Protein AF-X1M6U8-F1 (afdb_monomer)

Foldseek 3Di:
DDADPNDDAAEDEPDPDDDPPFDWDFPADDDRYTYIYGDDPVVVVPPD

Secondary structure (DSSP, 8-state):
-EEETTEEE-EEESSS---TT--EEEEEEETTEEEEEEPPGGGGTT--

Solvent-ac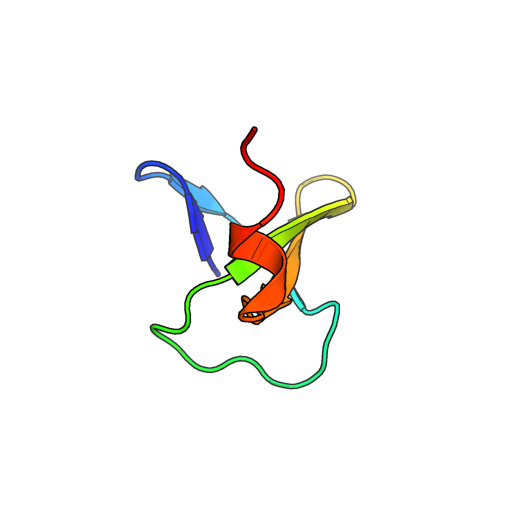cessible surface area (backbone atoms only — not comparable to full-atom values): 3208 Å² total; per-residue (Å²): 114,45,76,54,100,86,43,82,40,50,58,44,69,77,52,74,87,81,65,93,89,65,64,67,40,78,80,50,71,57,90,84,26,36,29,27,32,71,60,51,83,75,68,69,74,75,78,125

InterPro domains:
  IPR002810 NfeD-like, C-terminal domain [PF01957] (2-38)
  IPR012340 Nucleic acid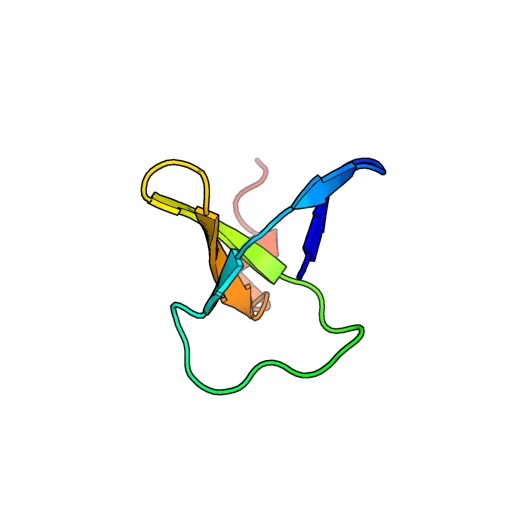-binding, OB-fold [G3DSA:2.40.50.140] (1-44)

Nearest PDB structures (foldseek):
  1yvc-assembly1_A  TM=6.559E-01  e=7.255E+00  Methanococcus maripaludis
  2ex2-assembly1_A  T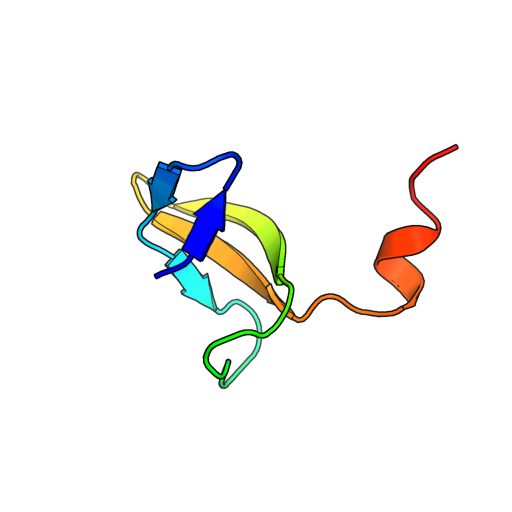M=2.565E-01  e=6.779E+00  Escherichia coli
  2exb-assembly1_A  TM=2.620E-01  e=9.521E+00  Escherichia coli

Sequence (48 aa):
MVRIKGELWRAKSASGRMDTGEEVTVVGQDRLKLIVRKRSPGDLEGSK

Structure (mmCIF, N/CA/C/O backbone):
data_AF-X1M6U8-F1
#
_entry.id   AF-X1M6U8-F1
#
loop_
_atom_site.group_PDB
_atom_site.id
_atom_site.type_symbol
_atom_site.label_atom_id
_atom_site.label_alt_id
_atom_site.label_comp_id
_atom_site.label_asym_id
_atom_site.label_entity_id
_atom_site.label_seq_id
_atom_site.pdbx_PDB_ins_code
_atom_site.Cartn_x
_atom_site.Cartn_y
_atom_site.Cartn_z
_atom_site.occupancy
_atom_site.B_iso_or_equiv
_atom_site.auth_seq_id
_atom_site.auth_comp_id
_atom_site.auth_asym_id
_atom_site.auth_atom_id
_atom_site.pdbx_PDB_model_num
ATOM 1 N N . MET A 1 1 ? -5.797 -3.332 -3.429 1.00 90.94 1 MET A N 1
ATOM 2 C CA . MET A 1 1 ? -5.914 -2.875 -2.021 1.00 90.94 1 MET A CA 1
ATOM 3 C C . MET A 1 1 ? -4.747 -3.463 -1.250 1.00 90.94 1 MET A C 1
ATOM 5 O O . MET A 1 1 ? -4.221 -4.469 -1.705 1.00 90.94 1 MET A O 1
ATOM 9 N N . VAL A 1 2 ? -4.312 -2.841 -0.156 1.00 92.56 2 VAL A N 1
ATOM 10 C CA . VAL A 1 2 ? -3.138 -3.291 0.619 1.00 92.56 2 VAL A CA 1
ATOM 11 C C . VAL A 1 2 ? -3.529 -3.530 2.067 1.00 92.56 2 VAL A C 1
ATOM 13 O O . VAL A 1 2 ? -4.426 -2.857 2.572 1.00 92.56 2 VAL A O 1
ATOM 16 N N . ARG A 1 3 ? -2.874 -4.486 2.728 1.00 94.00 3 ARG A N 1
ATOM 17 C CA . ARG A 1 3 ? -3.112 -4.786 4.140 1.00 94.00 3 ARG A CA 1
ATOM 18 C C . ARG A 1 3 ? -1.945 -4.270 4.974 1.00 94.00 3 ARG A C 1
ATOM 20 O O . ARG A 1 3 ? -0.815 -4.689 4.760 1.00 94.00 3 ARG A O 1
ATOM 27 N N . ILE A 1 4 ? -2.221 -3.374 5.915 1.00 89.75 4 ILE A N 1
ATOM 28 C CA . ILE A 1 4 ? -1.224 -2.775 6.809 1.00 89.75 4 ILE A CA 1
ATOM 29 C C . ILE A 1 4 ? -1.658 -3.038 8.239 1.00 89.75 4 ILE A C 1
ATOM 31 O O . ILE A 1 4 ? -2.753 -2.651 8.628 1.00 89.75 4 ILE A O 1
ATOM 35 N N . LYS A 1 5 ? -0.813 -3.727 9.016 1.00 90.44 5 LYS A N 1
ATOM 36 C CA . LYS A 1 5 ? -1.081 -4.061 10.429 1.00 90.44 5 LYS A CA 1
ATOM 37 C C . LYS A 1 5 ? -2.478 -4.669 10.675 1.00 90.44 5 LYS A C 1
ATOM 39 O O . LYS A 1 5 ? -3.077 -4.459 11.718 1.00 90.44 5 LYS A O 1
ATOM 44 N N . GLY A 1 6 ? -3.003 -5.429 9.710 1.00 93.31 6 GLY A N 1
ATOM 45 C CA . GLY A 1 6 ? -4.331 -6.049 9.793 1.00 93.31 6 GLY A CA 1
ATOM 46 C C . GLY A 1 6 ? -5.468 -5.245 9.157 1.00 93.31 6 GLY A C 1
ATOM 47 O O . GLY A 1 6 ? -6.488 -5.841 8.822 1.00 93.31 6 GLY A O 1
ATOM 48 N N . GLU A 1 7 ? -5.278 -3.955 8.892 1.00 93.31 7 GLU A N 1
ATOM 49 C CA . GLU A 1 7 ? -6.276 -3.095 8.257 1.00 93.31 7 GLU A CA 1
ATOM 50 C C . GLU A 1 7 ? -6.148 -3.094 6.739 1.00 93.31 7 GLU A C 1
ATOM 52 O O . GLU A 1 7 ? -5.048 -3.134 6.183 1.00 93.31 7 GLU A O 1
ATOM 57 N N . LEU A 1 8 ? -7.285 -3.009 6.055 1.00 94.88 8 LEU A N 1
ATOM 58 C CA . LEU A 1 8 ? -7.346 -3.036 4.606 1.00 94.88 8 LEU A CA 1
ATOM 59 C C . LEU A 1 8 ? -7.536 -1.621 4.047 1.00 94.88 8 LEU A C 1
ATOM 61 O O . LEU A 1 8 ? -8.572 -0.991 4.240 1.00 94.88 8 LEU A O 1
ATOM 65 N N . TRP A 1 9 ? -6.541 -1.147 3.304 1.00 95.31 9 TRP A N 1
ATOM 66 C CA . TRP A 1 9 ? -6.461 0.223 2.812 1.00 95.31 9 TRP A CA 1
ATOM 67 C C . TRP A 1 9 ? -6.580 0.307 1.286 1.00 95.31 9 TRP A C 1
ATOM 69 O O . TRP A 1 9 ? -6.117 -0.560 0.527 1.00 95.31 9 TRP A O 1
ATOM 79 N N . ARG A 1 10 ? -7.190 1.400 0.806 1.00 95.12 10 ARG A N 1
ATOM 80 C CA . ARG A 1 10 ? -7.134 1.778 -0.613 1.00 95.12 10 ARG A CA 1
ATOM 81 C C . ARG A 1 10 ? -5.730 2.288 -0.921 1.00 95.12 10 ARG A C 1
ATOM 83 O O . ARG A 1 10 ? -5.185 3.087 -0.169 1.00 95.12 10 ARG A O 1
ATOM 90 N N . ALA A 1 11 ? -5.164 1.855 -2.042 1.00 95.00 11 ALA A N 1
ATOM 91 C CA . ALA A 1 11 ? -3.830 2.272 -2.447 1.00 95.00 11 ALA A CA 1
ATOM 92 C C . ALA A 1 11 ? -3.724 2.462 -3.960 1.00 95.00 11 ALA A C 1
ATOM 94 O O . ALA A 1 11 ? -4.471 1.848 -4.726 1.00 95.00 11 ALA A O 1
ATOM 95 N N . LYS A 1 12 ? -2.786 3.318 -4.361 1.00 94.38 12 LYS A N 1
ATOM 96 C CA . LYS A 1 12 ? -2.357 3.563 -5.735 1.00 94.38 12 LYS A CA 1
ATOM 97 C C . LYS A 1 12 ? -0.883 3.175 -5.852 1.00 94.38 12 LYS A C 1
ATOM 99 O O . LYS A 1 12 ? -0.080 3.554 -5.004 1.00 94.38 12 LYS A O 1
ATOM 104 N N . SER A 1 13 ? -0.540 2.454 -6.915 1.00 92.44 13 SER A N 1
ATOM 105 C CA . SER A 1 13 ? 0.855 2.163 -7.243 1.00 92.44 13 SER A CA 1
ATOM 106 C C . SER A 1 13 ? 1.570 3.433 -7.713 1.00 92.44 13 SER A C 1
ATOM 108 O O . SER A 1 13 ? 1.074 4.134 -8.598 1.00 92.44 13 SER A O 1
ATOM 110 N N . ALA A 1 14 ? 2.732 3.716 -7.134 1.00 92.00 14 ALA A N 1
ATOM 111 C CA . ALA A 1 14 ? 3.696 4.686 -7.643 1.00 92.00 14 ALA A CA 1
ATOM 112 C C . ALA A 1 14 ? 4.529 4.113 -8.799 1.00 92.00 14 ALA A C 1
ATOM 114 O O . ALA A 1 14 ? 5.107 4.871 -9.570 1.00 92.00 14 ALA A O 1
ATOM 115 N N . SER A 1 15 ? 4.591 2.784 -8.922 1.00 81.25 15 SER A N 1
ATOM 116 C CA . SER A 1 15 ? 5.466 2.079 -9.855 1.00 81.25 15 SER A CA 1
ATOM 117 C C . SER A 1 15 ? 4.703 0.962 -10.565 1.00 81.25 15 SER A C 1
ATOM 119 O O . SER A 1 15 ? 4.603 -0.154 -10.056 1.00 81.25 15 SER A O 1
ATOM 121 N N . GLY A 1 16 ? 4.158 1.265 -11.744 1.00 85.19 16 GLY A N 1
ATOM 122 C CA . GLY A 1 16 ? 3.605 0.272 -12.667 1.00 85.19 16 GLY A CA 1
ATOM 123 C C . GLY A 1 16 ? 2.611 -0.723 -12.051 1.00 85.19 16 GLY A C 1
ATOM 124 O O . GLY A 1 16 ? 1.892 -0.427 -11.091 1.00 85.19 16 GLY A O 1
ATOM 125 N N . ARG A 1 17 ? 2.554 -1.916 -12.647 1.00 87.75 17 ARG A N 1
ATOM 126 C CA . ARG A 1 17 ? 1.677 -3.010 -12.220 1.00 87.75 17 ARG A CA 1
ATOM 127 C C . ARG A 1 17 ? 2.179 -3.634 -10.918 1.00 87.75 17 ARG A C 1
ATOM 129 O O . ARG A 1 17 ? 3.377 -3.851 -10.755 1.00 87.75 17 ARG A O 1
ATOM 136 N N . MET A 1 18 ? 1.243 -3.954 -10.032 1.00 87.88 18 MET A N 1
ATOM 137 C CA . MET A 1 18 ? 1.483 -4.694 -8.796 1.00 87.88 18 MET A CA 1
ATOM 138 C C . MET A 1 18 ? 0.530 -5.879 -8.764 1.00 87.88 18 MET A C 1
ATOM 140 O O . MET A 1 18 ? -0.657 -5.718 -9.065 1.00 87.88 18 MET A O 1
ATOM 144 N N . ASP A 1 19 ? 1.053 -7.044 -8.420 1.00 89.62 19 ASP A N 1
ATOM 145 C CA . ASP A 1 19 ? 0.287 -8.278 -8.352 1.00 89.62 19 ASP A CA 1
ATOM 146 C C . ASP A 1 19 ? -0.084 -8.597 -6.893 1.00 89.62 19 ASP A C 1
ATOM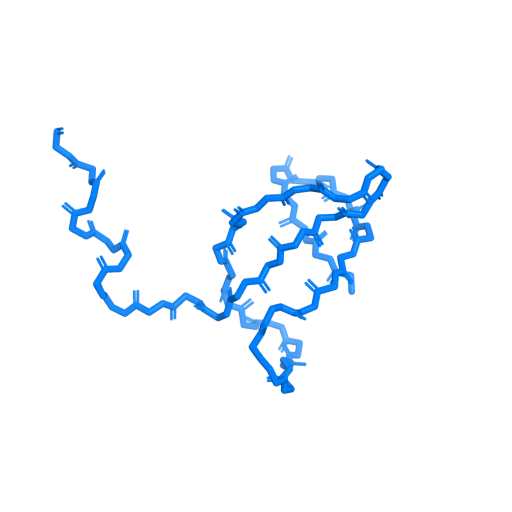 148 O O . ASP A 1 19 ? 0.437 -8.022 -5.933 1.00 89.62 19 ASP A O 1
ATOM 152 N N . THR A 1 20 ? -1.077 -9.466 -6.709 1.00 90.50 20 THR A N 1
ATOM 153 C CA . THR A 1 20 ? -1.574 -9.792 -5.364 1.00 90.50 20 THR A CA 1
ATOM 154 C C . THR A 1 20 ? -0.551 -10.644 -4.619 1.00 90.50 20 THR A C 1
ATOM 156 O O . THR A 1 20 ? -0.037 -11.608 -5.172 1.00 90.50 20 THR A O 1
ATOM 159 N N . GLY A 1 21 ? -0.295 -10.311 -3.352 1.00 90.19 21 GLY A N 1
ATOM 160 C CA . GLY A 1 21 ? 0.669 -11.021 -2.506 1.00 90.19 21 GLY A CA 1
ATOM 161 C C . GLY A 1 21 ? 2.081 -10.434 -2.525 1.00 90.19 21 GLY A C 1
ATOM 162 O O . GLY A 1 21 ? 2.911 -10.864 -1.732 1.00 90.19 21 GLY A O 1
ATOM 163 N N . GLU A 1 22 ? 2.354 -9.431 -3.365 1.00 88.94 22 GLU A N 1
ATOM 164 C CA . GLU A 1 22 ? 3.629 -8.712 -3.332 1.00 88.94 22 GLU A CA 1
ATOM 165 C C . GLU A 1 22 ? 3.752 -7.839 -2.071 1.00 88.94 22 GLU A C 1
ATOM 167 O O . GLU A 1 22 ? 2.800 -7.167 -1.661 1.00 88.94 22 GLU A O 1
ATOM 172 N N . GLU A 1 23 ? 4.945 -7.812 -1.471 1.00 90.94 23 GLU A N 1
ATOM 173 C CA . GLU A 1 23 ? 5.268 -6.860 -0.409 1.00 90.94 23 GLU A CA 1
ATOM 174 C C . GLU A 1 23 ? 5.451 -5.448 -0.975 1.00 90.94 23 GLU A C 1
ATOM 176 O O . GLU A 1 23 ? 6.007 -5.240 -2.061 1.00 90.94 23 GLU A O 1
ATOM 181 N N . VAL A 1 24 ? 5.002 -4.451 -0.214 1.00 91.75 24 VAL A N 1
ATOM 182 C CA . VAL A 1 24 ? 4.963 -3.061 -0.671 1.00 91.75 24 VAL A CA 1
ATOM 183 C C . VAL A 1 24 ? 5.525 -2.114 0.377 1.00 91.75 24 VAL A C 1
ATOM 185 O O . VAL A 1 24 ? 5.318 -2.302 1.576 1.00 91.75 24 VAL A O 1
ATOM 188 N N . THR A 1 25 ? 6.174 -1.05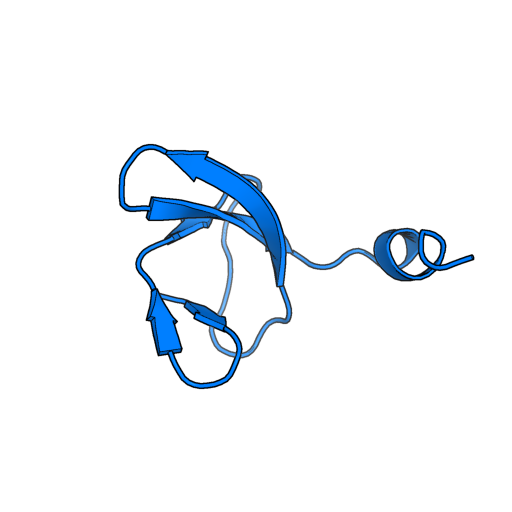2 -0.089 1.00 93.25 25 THR A N 1
ATOM 189 C CA . THR A 1 25 ? 6.631 0.062 0.746 1.00 93.25 25 THR A CA 1
ATOM 190 C C . THR A 1 25 ? 5.680 1.238 0.545 1.00 93.25 25 THR A C 1
ATOM 192 O O . THR A 1 25 ? 5.436 1.660 -0.590 1.00 93.25 25 THR A O 1
ATOM 195 N N . VAL A 1 26 ? 5.129 1.777 1.637 1.00 93.12 26 VAL A N 1
ATOM 196 C CA . VAL A 1 26 ? 4.347 3.022 1.594 1.00 93.12 26 VAL A CA 1
ATOM 197 C C . VAL A 1 26 ? 5.317 4.186 1.436 1.00 93.12 26 VAL A C 1
ATOM 199 O O . VAL A 1 26 ? 6.216 4.357 2.251 1.00 93.12 26 VAL A O 1
ATOM 202 N N . VAL A 1 27 ? 5.133 4.981 0.387 1.00 94.25 27 VAL A N 1
ATOM 203 C CA . VAL A 1 27 ? 5.990 6.141 0.080 1.00 94.25 27 VAL A CA 1
ATOM 204 C C . VAL A 1 27 ? 5.275 7.473 0.280 1.00 94.25 27 VAL A C 1
ATOM 206 O O . VAL A 1 27 ? 5.890 8.528 0.175 1.00 94.25 27 VAL A O 1
ATOM 209 N N . GLY A 1 28 ? 3.974 7.440 0.560 1.00 94.81 28 GLY A N 1
ATOM 210 C CA . GLY A 1 28 ? 3.182 8.629 0.831 1.00 94.81 28 GLY A CA 1
ATOM 211 C C . GLY A 1 28 ? 1.692 8.329 0.906 1.00 94.81 28 GLY A C 1
ATOM 212 O O . GLY A 1 28 ? 1.259 7.175 0.860 1.00 94.81 28 GLY A O 1
ATOM 213 N N . GLN A 1 29 ? 0.897 9.391 0.985 1.00 96.19 29 GLN A N 1
ATOM 214 C CA . GLN A 1 29 ? -0.555 9.318 1.075 1.00 96.19 29 GLN A CA 1
ATOM 215 C C 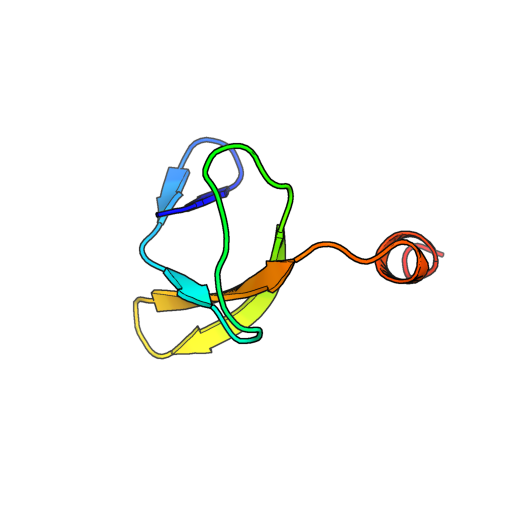. GLN A 1 29 ? -1.193 10.432 0.236 1.00 96.19 29 GLN A C 1
ATOM 217 O O . GLN A 1 29 ? -0.773 11.582 0.294 1.00 96.19 29 GLN A O 1
ATOM 222 N N . ASP A 1 30 ? -2.226 10.079 -0.528 1.00 93.94 30 ASP A N 1
ATOM 223 C CA . ASP A 1 30 ? -3.126 10.997 -1.230 1.00 93.94 30 ASP A CA 1
ATOM 224 C C . ASP A 1 30 ? -4.532 10.834 -0.645 1.00 93.94 30 ASP A C 1
ATOM 226 O O . ASP A 1 30 ? -5.252 9.872 -0.941 1.00 93.94 30 ASP A O 1
ATOM 230 N N . ARG A 1 31 ? -4.927 11.785 0.207 1.00 93.88 31 ARG A N 1
ATOM 231 C CA . ARG A 1 31 ? -6.213 11.781 0.922 1.00 93.88 31 ARG A CA 1
ATOM 232 C C . ARG A 1 31 ? -6.425 10.468 1.682 1.00 93.88 31 ARG A C 1
ATOM 234 O O . ARG A 1 31 ? -5.720 10.204 2.644 1.00 93.88 31 ARG A O 1
ATOM 241 N N . LEU A 1 32 ? -7.381 9.642 1.257 1.00 93.31 32 LEU A N 1
ATOM 242 C CA . LEU A 1 32 ? -7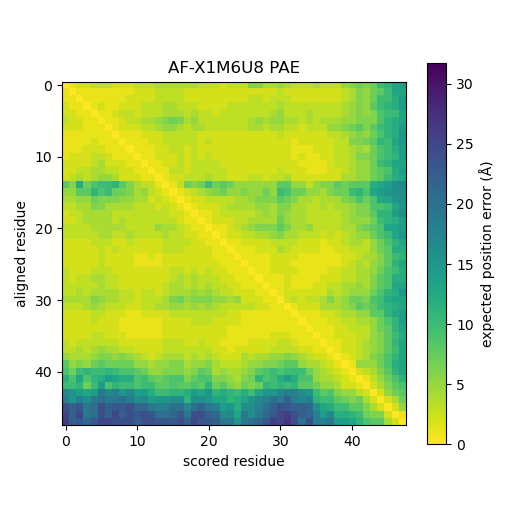.706 8.343 1.865 1.00 93.31 32 LEU A CA 1
ATOM 243 C C . LEU A 1 32 ? -7.077 7.158 1.112 1.00 93.31 32 LEU A C 1
ATOM 245 O O . LEU A 1 32 ? -7.518 6.017 1.257 1.00 93.31 32 LEU A O 1
ATOM 249 N N . LYS A 1 33 ? -6.098 7.419 0.240 1.00 95.12 33 LYS A N 1
ATOM 250 C CA . LYS A 1 33 ? -5.382 6.400 -0.528 1.00 95.12 33 LYS A CA 1
ATOM 251 C C . LYS A 1 33 ? -3.902 6.441 -0.186 1.00 95.12 33 LYS A C 1
ATOM 253 O O . LYS A 1 33 ? -3.279 7.496 -0.217 1.00 95.12 33 LYS A O 1
ATOM 258 N N . LEU A 1 34 ? -3.322 5.280 0.066 1.00 95.44 34 LEU A N 1
ATOM 259 C CA . LEU A 1 34 ? -1.880 5.153 0.227 1.00 95.44 34 LEU A CA 1
ATOM 260 C C . LEU A 1 34 ? -1.198 5.120 -1.137 1.00 95.44 34 LEU A C 1
ATOM 262 O O . LEU A 1 34 ? -1.709 4.522 -2.084 1.00 95.44 34 LEU A O 1
ATOM 266 N N . ILE A 1 35 ? -0.035 5.747 -1.233 1.00 95.81 35 ILE A N 1
ATOM 267 C CA . ILE A 1 35 ? 0.840 5.636 -2.393 1.00 95.81 35 ILE A CA 1
ATOM 268 C C . ILE A 1 35 ? 1.893 4.591 -2.041 1.00 95.81 35 ILE A C 1
ATOM 270 O O . ILE A 1 35 ? 2.637 4.747 -1.072 1.00 95.81 35 ILE A O 1
ATOM 274 N N . VAL A 1 36 ? 1.928 3.504 -2.807 1.00 94.75 36 VAL A N 1
ATOM 275 C CA . VAL A 1 36 ? 2.789 2.348 -2.535 1.00 94.75 36 VAL A CA 1
ATOM 276 C C . VAL A 1 36 ? 3.661 2.031 -3.738 1.00 94.75 36 VAL A C 1
ATOM 278 O O . VAL A 1 36 ? 3.237 2.213 -4.875 1.00 94.75 36 VAL A O 1
ATOM 281 N N . ARG A 1 37 ? 4.867 1.527 -3.503 1.00 93.19 37 ARG A N 1
ATOM 282 C CA . ARG A 1 37 ? 5.709 0.921 -4.544 1.00 93.19 37 ARG A CA 1
ATOM 283 C C . ARG A 1 37 ? 6.044 -0.513 -4.172 1.00 93.19 37 ARG A C 1
ATOM 285 O O . ARG A 1 37 ? 5.907 -0.891 -3.006 1.00 93.19 37 ARG A O 1
ATOM 292 N N . LYS A 1 38 ? 6.487 -1.302 -5.153 1.00 91.31 38 LYS A N 1
ATOM 293 C CA . LYS A 1 38 ? 7.047 -2.629 -4.866 1.00 91.31 38 LYS A CA 1
ATOM 294 C C . LYS A 1 38 ? 8.223 -2.475 -3.910 1.00 91.31 38 LYS A C 1
ATOM 296 O O . LYS A 1 38 ? 9.014 -1.538 -4.060 1.00 91.31 38 LYS A O 1
ATOM 301 N N . ARG A 1 39 ? 8.309 -3.373 -2.932 1.00 87.88 39 ARG A N 1
ATOM 302 C CA . ARG A 1 39 ? 9.461 -3.427 -2.041 1.00 87.88 39 ARG A CA 1
ATOM 303 C C . ARG A 1 39 ? 10.705 -3.743 -2.868 1.00 87.88 39 ARG A C 1
ATOM 305 O O . ARG A 1 39 ? 10.735 -4.749 -3.573 1.00 87.88 39 ARG A O 1
ATOM 312 N N . SER A 1 40 ? 11.712 -2.883 -2.785 1.00 84.50 40 SER A N 1
ATOM 313 C CA . SER A 1 40 ? 13.019 -3.134 -3.398 1.00 84.50 40 SER A CA 1
ATOM 314 C C . SER A 1 40 ? 14.003 -3.631 -2.336 1.00 84.50 40 SER A C 1
ATOM 316 O O . SER A 1 40 ? 13.877 -3.228 -1.181 1.00 84.50 40 SER A O 1
ATOM 318 N N . PRO A 1 41 ? 15.018 -4.442 -2.689 1.00 78.94 41 PRO A N 1
ATOM 319 C CA . PRO A 1 41 ? 16.029 -4.916 -1.736 1.00 78.94 41 PRO A CA 1
ATOM 320 C C . PRO A 1 41 ? 16.705 -3.790 -0.935 1.00 78.94 41 PRO A C 1
ATOM 322 O O . PRO A 1 41 ? 16.947 -3.949 0.256 1.00 78.94 41 PRO A O 1
ATOM 325 N N . GLY A 1 42 ? 16.913 -2.621 -1.553 1.00 76.75 42 GLY A N 1
ATOM 326 C CA . GLY A 1 42 ? 17.476 -1.440 -0.884 1.00 76.75 42 GLY A CA 1
ATOM 327 C C . GLY A 1 42 ? 16.564 -0.784 0.163 1.00 76.75 42 GLY A C 1
ATOM 328 O O . GLY A 1 42 ? 17.028 0.050 0.931 1.00 76.75 42 GLY A O 1
ATOM 329 N N . ASP A 1 43 ? 15.283 -1.161 0.249 1.00 73.25 43 ASP A N 1
ATOM 330 C CA . ASP A 1 43 ? 14.370 -0.644 1.279 1.00 73.25 43 ASP A CA 1
ATOM 331 C C . ASP A 1 43 ? 14.658 -1.253 2.666 1.00 73.25 43 ASP A C 1
ATOM 333 O O . ASP A 1 43 ? 14.204 -0.720 3.678 1.00 73.25 43 ASP A O 1
ATOM 337 N N . LEU A 1 44 ? 15.399 -2.368 2.727 1.00 65.88 44 LEU A N 1
ATOM 338 C CA . LEU A 1 44 ? 15.780 -3.037 3.977 1.00 65.88 44 LEU A CA 1
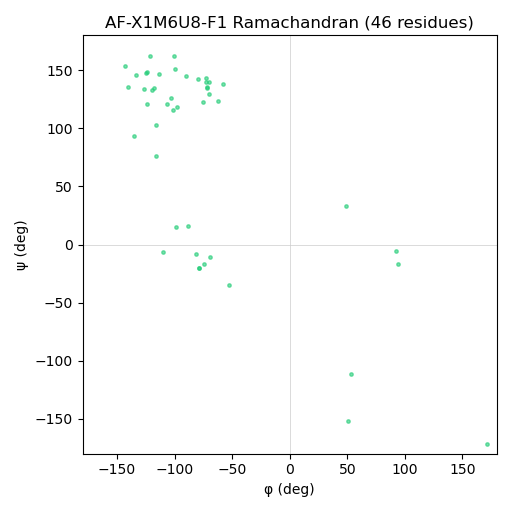ATOM 339 C C . LEU A 1 44 ? 16.959 -2.353 4.686 1.00 65.88 44 LEU A C 1
ATOM 341 O O . LEU A 1 44 ? 17.120 -2.528 5.890 1.00 65.88 44 LEU A O 1
ATOM 345 N N . GLU A 1 45 ? 17.755 -1.548 3.978 1.00 63.78 45 GLU A N 1
ATOM 346 C CA . GLU A 1 45 ? 18.948 -0.899 4.545 1.00 63.78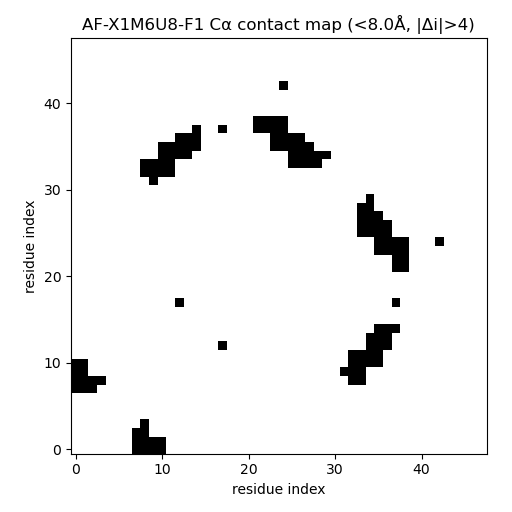 45 GLU A CA 1
ATOM 347 C C . GLU A 1 45 ? 18.638 0.376 5.350 1.00 63.78 45 GLU A C 1
ATOM 349 O O . GLU A 1 45 ? 19.505 0.906 6.039 1.00 63.78 45 GLU A O 1
ATOM 354 N N . GLY A 1 46 ? 17.391 0.858 5.326 1.00 54.69 46 GLY A N 1
ATOM 355 C CA . GLY A 1 46 ? 16.965 2.089 6.004 1.00 54.69 46 GLY A CA 1
ATOM 356 C C . GLY A 1 46 ? 16.505 1.931 7.458 1.00 54.69 46 GLY A C 1
ATOM 357 O O . GLY A 1 46 ? 15.819 2.814 7.964 1.00 54.69 46 GLY A O 1
ATOM 358 N N . SER A 1 47 ? 16.806 0.812 8.120 1.00 52.09 47 SER A N 1
ATOM 359 C CA . SER A 1 47 ? 16.527 0.606 9.551 1.00 52.09 47 SER A CA 1
ATOM 360 C C . SER A 1 47 ? 17.837 0.447 10.324 1.00 52.09 47 SER A C 1
ATOM 362 O O . SER A 1 47 ? 18.220 -0.665 10.679 1.00 52.09 47 SER A O 1
ATOM 364 N N . LYS A 1 48 ? 18.541 1.557 10.559 1.00 40.97 48 LYS A N 1
ATOM 365 C CA . LYS A 1 48 ? 19.613 1.648 11.553 1.00 40.97 48 LYS A CA 1
ATOM 366 C C . LYS A 1 48 ? 19.417 2.890 12.407 1.00 40.97 48 LYS A C 1
ATOM 368 O O . LYS A 1 48 ? 19.030 3.927 11.826 1.00 40.97 48 LYS A O 1
#

Mean predicted aligned error: 5.17 Å

pLDDT: mean 87.18, std 12.2, range [40.97, 96.19]

Radius of gyration: 10.91 Å; Cα contacts (8 Å, |Δi|>4): 62; chains: 1; bounding box: 27×23×24 Å

Organism: NCBI:txid412755